Protein AF-A0AAD5JQ50-F1 (afdb_monomer_lite)

Secondary structure (DSSP, 8-state):
--EEEEEEE-SS---HHHHHHHHHHTT--GGGEEEEEEEETTEEEEEEEHHHHHHHHHHHHHTT---BSS--TT-TTT---TTTTTS-----

Radius of gyration: 15.24 Å; chains: 1; bounding box: 32×29×44 Å

Foldseek 3Di:
DDKDKWKFFAPDDDDPVVVCVVCVVLVHHVVQFPDWDDLAVRIIITIGDPVCPVVSVVSCVVVVTDTDPPDDSPDVVRVPDVVSVPDDDPDD

Structure (mmCIF, N/CA/C/O backbone):
data_AF-A0AAD5JQ50-F1
#
_entry.id   AF-A0AAD5JQ50-F1
#
loop_
_atom_site.group_PDB
_atom_site.id
_atom_site.type_symbol
_atom_site.label_atom_id
_atom_site.label_alt_id
_atom_site.label_comp_id
_atom_site.label_asym_id
_atom_site.label_entity_id
_atom_site.label_seq_id
_atom_site.pdbx_PDB_ins_code
_atom_site.Cartn_x
_atom_site.Cartn_y
_atom_site.Cartn_z
_atom_site.occupancy
_atom_site.B_iso_or_equiv
_atom_site.auth_seq_id
_atom_site.auth_comp_id
_atom_site.auth_asym_id
_atom_site.auth_atom_id
_atom_site.pdbx_PDB_model_num
ATOM 1 N N . GLN A 1 1 ? -17.369 -12.104 -2.018 1.00 63.44 1 GLN A N 1
ATOM 2 C CA . GLN A 1 1 ? -16.611 -10.906 -1.585 1.00 63.44 1 GLN A CA 1
ATOM 3 C C . GLN A 1 1 ? -15.607 -10.585 -2.680 1.00 63.44 1 GLN A C 1
ATOM 5 O O . GLN A 1 1 ? -14.955 -11.508 -3.146 1.00 63.44 1 GLN A O 1
ATOM 10 N N . ARG A 1 2 ? -15.557 -9.341 -3.172 1.00 82.31 2 ARG A N 1
ATOM 11 C CA . ARG A 1 2 ? -14.683 -8.952 -4.293 1.00 82.31 2 ARG A CA 1
ATOM 12 C C . ARG A 1 2 ? -13.461 -8.226 -3.733 1.00 82.31 2 ARG A C 1
ATOM 14 O O . ARG A 1 2 ? -13.616 -7.319 -2.909 1.00 82.31 2 ARG A O 1
ATOM 21 N N . PHE A 1 3 ? -12.276 -8.628 -4.167 1.00 85.56 3 PHE A N 1
ATOM 22 C CA . PHE A 1 3 ? -10.998 -8.032 -3.783 1.00 85.56 3 PHE A CA 1
ATOM 23 C C . PHE A 1 3 ? -10.367 -7.374 -5.000 1.00 85.56 3 PHE A C 1
ATOM 25 O O . PHE A 1 3 ? -10.641 -7.779 -6.130 1.00 85.56 3 PHE A O 1
ATOM 32 N N . GLN A 1 4 ? -9.557 -6.350 -4.773 1.00 86.50 4 GLN A N 1
ATOM 33 C CA . GLN A 1 4 ? -8.884 -5.642 -5.849 1.00 86.50 4 GLN A CA 1
ATOM 34 C C . GLN A 1 4 ? -7.518 -5.162 -5.376 1.00 86.50 4 GLN A C 1
ATOM 36 O O . GLN A 1 4 ? -7.325 -4.833 -4.200 1.00 86.50 4 GLN A O 1
ATOM 41 N N . TYR A 1 5 ? -6.575 -5.148 -6.308 1.00 86.88 5 TYR A N 1
ATOM 42 C CA . TYR A 1 5 ? -5.247 -4.615 -6.073 1.00 86.88 5 TYR A CA 1
ATOM 43 C C . TYR A 1 5 ? -5.255 -3.099 -6.237 1.00 86.88 5 TYR A C 1
ATOM 45 O O . TYR A 1 5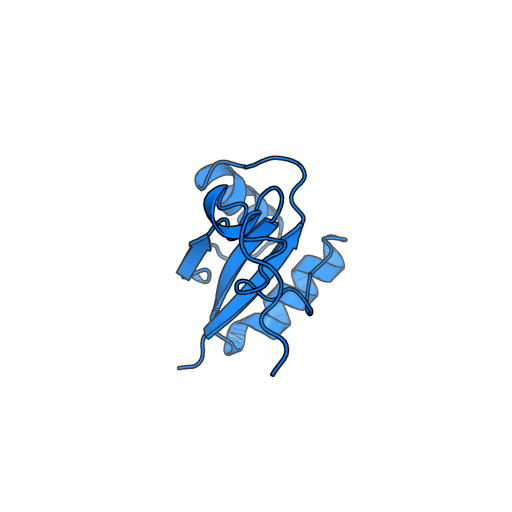 ? -5.785 -2.569 -7.210 1.00 86.88 5 TYR A O 1
ATOM 53 N N . VAL A 1 6 ? -4.644 -2.415 -5.277 1.00 87.12 6 VAL A N 1
ATOM 54 C CA . VAL A 1 6 ? -4.271 -1.008 -5.384 1.00 87.12 6 VAL A CA 1
ATOM 55 C C . VAL A 1 6 ? -2.771 -0.967 -5.609 1.00 87.12 6 VAL A C 1
ATOM 57 O O . VAL A 1 6 ? -2.000 -1.444 -4.773 1.00 87.12 6 VAL A O 1
ATOM 60 N N . LEU A 1 7 ? -2.370 -0.433 -6.756 1.00 87.88 7 LEU A N 1
ATOM 61 C CA . LEU A 1 7 ? -0.980 -0.399 -7.177 1.00 87.88 7 LEU A CA 1
ATOM 62 C C . LEU A 1 7 ? -0.410 0.988 -6.913 1.00 87.88 7 LEU A C 1
ATOM 64 O O . LEU A 1 7 ? -1.007 2.003 -7.266 1.00 87.88 7 LEU A O 1
ATOM 68 N N . ILE A 1 8 ? 0.735 1.027 -6.245 1.00 86.94 8 ILE A N 1
ATOM 69 C CA . ILE A 1 8 ? 1.384 2.255 -5.796 1.00 86.94 8 ILE A CA 1
ATOM 70 C C . ILE A 1 8 ? 2.834 2.216 -6.281 1.00 86.94 8 ILE A C 1
ATOM 72 O O . ILE A 1 8 ? 3.550 1.258 -5.967 1.00 86.94 8 ILE A O 1
ATOM 76 N N . PRO A 1 9 ? 3.316 3.232 -7.014 1.00 85.19 9 PRO A N 1
ATOM 77 C CA . PRO A 1 9 ? 4.721 3.306 -7.363 1.00 85.19 9 PRO A CA 1
ATOM 78 C C . PRO A 1 9 ? 5.534 3.596 -6.095 1.00 85.19 9 PRO A C 1
ATOM 80 O O . PRO A 1 9 ? 5.264 4.527 -5.338 1.00 85.19 9 PRO A O 1
ATOM 83 N N . CYS A 1 10 ? 6.550 2.781 -5.854 1.00 82.31 10 CYS A N 1
ATOM 84 C CA . CYS A 1 10 ? 7.443 2.863 -4.709 1.00 82.31 10 CYS A CA 1
ATOM 85 C C . CYS A 1 10 ? 8.881 2.963 -5.203 1.00 82.31 10 CYS A C 1
ATOM 87 O O . CYS A 1 10 ? 9.378 2.055 -5.854 1.00 82.31 10 CYS A O 1
ATOM 89 N N . ARG A 1 11 ? 9.592 4.040 -4.854 1.00 79.31 11 ARG A N 1
ATOM 90 C CA . ARG A 1 11 ? 10.994 4.230 -5.281 1.00 79.31 11 ARG A CA 1
ATOM 91 C C . ARG A 1 11 ? 11.939 3.145 -4.759 1.00 79.31 11 ARG A C 1
ATOM 93 O O . ARG A 1 11 ? 12.907 2.806 -5.428 1.00 79.31 11 ARG A O 1
ATOM 100 N N . LYS A 1 12 ? 11.665 2.622 -3.561 1.00 82.12 12 LYS A N 1
ATOM 101 C CA . LYS A 1 12 ? 12.425 1.544 -2.924 1.00 82.12 12 LYS A CA 1
ATOM 102 C C . LYS A 1 12 ? 11.482 0.458 -2.427 1.00 82.12 12 LYS A C 1
ATOM 104 O O . LYS A 1 12 ? 10.352 0.747 -2.028 1.00 82.12 12 LYS A O 1
ATOM 109 N N . ARG A 1 13 ? 11.956 -0.789 -2.434 1.00 82.81 13 ARG A N 1
ATOM 110 C CA . ARG A 1 13 ? 11.248 -1.899 -1.793 1.00 82.81 13 ARG A CA 1
ATOM 111 C C . ARG A 1 13 ? 11.330 -1.691 -0.283 1.00 82.81 13 ARG A C 1
ATOM 113 O O . ARG A 1 13 ? 12.422 -1.675 0.272 1.00 82.81 13 ARG A O 1
ATOM 120 N N . LEU A 1 14 ? 10.179 -1.480 0.337 1.00 84.69 14 LEU A N 1
ATOM 121 C CA . LEU A 1 14 ? 10.047 -1.347 1.783 1.00 84.69 14 LEU A CA 1
ATOM 122 C C . LEU A 1 14 ? 9.819 -2.728 2.403 1.00 84.69 14 LEU A C 1
ATOM 124 O O . LEU A 1 14 ? 9.338 -3.657 1.748 1.00 84.69 14 LEU A O 1
ATOM 128 N N . LEU A 1 15 ? 10.153 -2.878 3.678 1.00 86.69 15 LEU A N 1
ATOM 129 C CA . LEU A 1 15 ? 9.773 -4.070 4.425 1.00 86.69 15 LEU A CA 1
ATOM 130 C C . LEU A 1 15 ? 8.262 -4.068 4.676 1.00 86.69 15 LEU A C 1
ATOM 132 O O . LEU A 1 15 ? 7.615 -3.025 4.781 1.00 86.69 15 LEU A O 1
ATOM 136 N N . ARG A 1 16 ? 7.676 -5.260 4.832 1.00 86.75 16 ARG A N 1
ATOM 137 C CA . ARG A 1 16 ? 6.239 -5.396 5.132 1.00 86.75 16 ARG A CA 1
ATOM 138 C C . ARG A 1 16 ? 5.832 -4.649 6.406 1.00 86.75 16 ARG A C 1
ATOM 140 O O . ARG A 1 16 ? 4.729 -4.110 6.465 1.00 86.75 16 ARG A O 1
ATOM 147 N N . SER A 1 17 ? 6.716 -4.596 7.401 1.00 86.88 17 SER A N 1
ATOM 148 C CA . SER A 1 17 ? 6.538 -3.829 8.638 1.00 86.88 17 SER A CA 1
ATOM 149 C C . SER A 1 17 ? 6.462 -2.324 8.375 1.00 86.88 17 SER A C 1
ATOM 151 O O . SER A 1 17 ? 5.510 -1.684 8.816 1.00 86.88 17 SER A O 1
ATOM 153 N N . GLU A 1 18 ? 7.401 -1.780 7.601 1.00 88.25 18 GLU A N 1
ATOM 154 C CA . GLU A 1 18 ? 7.448 -0.360 7.231 1.00 88.25 18 GLU A CA 1
ATOM 155 C C . GLU A 1 18 ? 6.202 0.056 6.450 1.00 88.25 18 GLU A C 1
ATOM 157 O O . GLU A 1 18 ? 5.626 1.106 6.710 1.00 88.25 18 GLU A O 1
ATOM 162 N N . ILE A 1 19 ? 5.724 -0.793 5.538 1.00 88.00 19 ILE A N 1
ATOM 163 C CA . ILE A 1 19 ? 4.500 -0.533 4.769 1.00 88.00 19 ILE A CA 1
ATOM 164 C C . ILE A 1 19 ? 3.295 -0.506 5.701 1.00 88.00 19 ILE A C 1
ATOM 166 O O . ILE A 1 19 ? 2.481 0.408 5.627 1.00 88.00 19 ILE A O 1
ATOM 170 N N . ARG A 1 20 ? 3.182 -1.471 6.623 1.00 88.12 20 ARG A N 1
ATOM 171 C CA . ARG A 1 20 ? 2.104 -1.479 7.623 1.00 88.12 20 ARG A CA 1
ATOM 172 C C . ARG A 1 20 ? 2.168 -0.254 8.538 1.00 88.12 20 ARG A C 1
ATOM 174 O O . ARG A 1 20 ? 1.117 0.270 8.898 1.00 88.12 20 ARG A O 1
ATOM 181 N N . GLN A 1 21 ? 3.361 0.220 8.890 1.00 88.00 21 GLN A N 1
ATOM 182 C CA . GLN A 1 21 ? 3.547 1.447 9.666 1.00 88.00 21 GLN A CA 1
ATOM 183 C C . GLN A 1 21 ? 3.161 2.694 8.861 1.00 88.00 21 GLN A C 1
ATOM 185 O O . GLN A 1 21 ? 2.427 3.542 9.365 1.00 88.00 21 GLN A O 1
ATOM 190 N N . TYR A 1 22 ? 3.571 2.770 7.596 1.00 86.00 22 TYR A N 1
ATOM 191 C CA . TYR A 1 22 ? 3.177 3.828 6.672 1.00 86.00 22 TYR A CA 1
ATOM 192 C C . TYR A 1 22 ? 1.653 3.877 6.507 1.00 86.00 22 TYR A C 1
ATOM 194 O O . TYR A 1 22 ? 1.035 4.919 6.690 1.00 86.00 22 TYR A O 1
ATOM 202 N N . LEU A 1 23 ? 1.006 2.734 6.296 1.00 85.19 23 LEU A N 1
ATOM 203 C CA . LEU A 1 23 ? -0.453 2.647 6.208 1.00 85.19 23 LEU A CA 1
ATOM 204 C C . LEU A 1 23 ? -1.144 3.091 7.501 1.00 85.19 23 LEU A C 1
ATOM 206 O O . LEU A 1 23 ? -2.128 3.827 7.435 1.00 85.19 23 LEU A O 1
ATOM 210 N N . ARG A 1 24 ? -0.599 2.726 8.670 1.00 87.56 24 ARG A N 1
ATOM 211 C CA . ARG A 1 24 ? -1.084 3.230 9.965 1.00 87.56 24 ARG A CA 1
ATOM 212 C C . ARG A 1 24 ? -0.970 4.751 10.062 1.00 87.56 24 ARG A C 1
ATOM 214 O O . ARG A 1 24 ? -1.927 5.375 10.506 1.00 87.56 24 ARG A O 1
ATOM 221 N N . SER A 1 25 ? 0.138 5.350 9.610 1.00 85.94 25 SER A N 1
ATOM 222 C CA . SER A 1 25 ? 0.274 6.819 9.574 1.00 85.94 25 SER A CA 1
ATOM 223 C C . SER A 1 25 ? -0.736 7.489 8.638 1.00 85.94 25 SER A C 1
ATOM 225 O O . SER A 1 25 ? -1.197 8.589 8.917 1.00 85.94 25 SER A O 1
ATOM 227 N N . LEU A 1 26 ? -1.176 6.790 7.588 1.00 82.31 26 LEU A N 1
ATOM 228 C CA . LEU A 1 26 ? -2.250 7.236 6.698 1.00 82.31 26 LEU A CA 1
ATOM 229 C C . LEU A 1 26 ? -3.657 6.975 7.257 1.00 82.31 26 LEU A C 1
ATOM 231 O O . LEU A 1 26 ? -4.646 7.134 6.543 1.00 82.31 26 LEU A O 1
ATOM 235 N N . THR A 1 27 ? -3.772 6.565 8.525 1.00 83.00 27 THR A N 1
ATOM 236 C CA . THR A 1 27 ? -5.040 6.183 9.177 1.00 83.00 27 THR A CA 1
ATOM 237 C C . THR A 1 27 ? -5.720 4.974 8.505 1.00 83.00 27 THR A C 1
ATOM 239 O O . THR A 1 27 ? -6.892 4.673 8.735 1.00 83.00 27 THR A O 1
ATOM 242 N N . ILE A 1 28 ? -4.987 4.224 7.675 1.00 83.75 28 ILE A N 1
A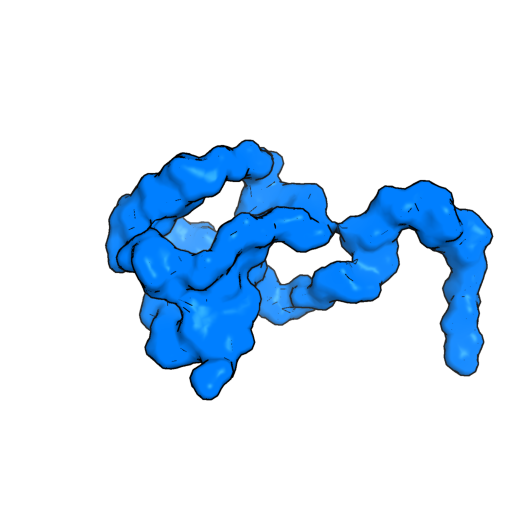TOM 243 C CA . ILE A 1 28 ? -5.470 2.988 7.064 1.00 83.75 28 ILE A CA 1
ATOM 244 C C . ILE A 1 28 ? -5.182 1.846 8.032 1.00 83.75 28 ILE A C 1
ATOM 246 O O . ILE A 1 28 ? -4.034 1.533 8.349 1.00 83.75 28 ILE A O 1
ATOM 250 N N . ASN A 1 29 ? -6.241 1.174 8.477 1.00 81.38 29 ASN A N 1
ATOM 251 C CA . ASN A 1 29 ? -6.101 -0.007 9.318 1.00 81.38 29 ASN A CA 1
ATOM 252 C C . ASN A 1 29 ? -5.373 -1.124 8.547 1.00 81.38 29 ASN A C 1
ATOM 254 O O . ASN A 1 29 ? -5.934 -1.646 7.580 1.00 81.38 29 ASN A O 1
ATOM 258 N N . PRO A 1 30 ? -4.177 -1.564 8.980 1.00 79.00 30 PRO A N 1
ATOM 259 C CA . PRO A 1 30 ? -3.398 -2.568 8.255 1.00 79.00 30 PRO A CA 1
ATOM 260 C C . PRO A 1 30 ? -4.060 -3.951 8.271 1.00 79.00 30 PRO A C 1
ATOM 262 O O . PRO A 1 30 ? -3.739 -4.787 7.434 1.00 79.00 30 PRO A O 1
ATOM 265 N N . ASN A 1 31 ? -5.004 -4.188 9.188 1.00 81.12 31 ASN A N 1
ATOM 266 C CA . ASN A 1 31 ? -5.816 -5.407 9.231 1.00 81.12 31 ASN A CA 1
ATOM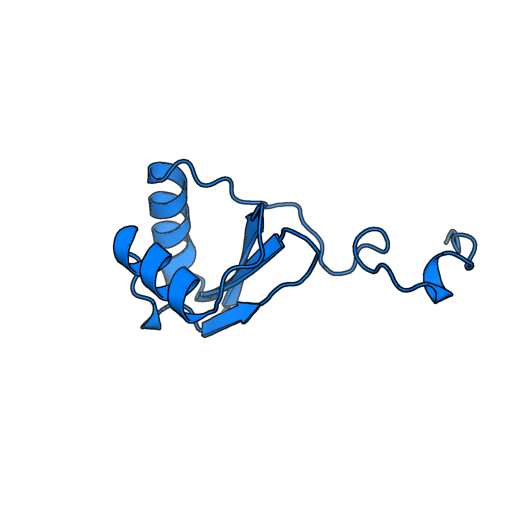 267 C C . ASN A 1 31 ? -6.837 -5.470 8.081 1.00 81.12 31 ASN A C 1
ATOM 269 O O . ASN A 1 31 ? -7.358 -6.537 7.788 1.00 81.12 31 ASN A O 1
ATOM 273 N N . ARG A 1 32 ? -7.137 -4.336 7.427 1.00 82.00 32 ARG A N 1
ATOM 274 C CA . ARG A 1 32 ? -8.023 -4.285 6.248 1.00 82.00 32 ARG A CA 1
ATOM 275 C C . ARG A 1 32 ? -7.296 -4.625 4.947 1.00 82.00 32 ARG A C 1
ATOM 277 O O . ARG A 1 32 ? -7.943 -4.762 3.910 1.00 82.00 32 ARG A O 1
ATOM 284 N N . ILE A 1 33 ? -5.970 -4.722 4.998 1.00 85.88 33 ILE A N 1
ATOM 285 C CA . ILE A 1 33 ? -5.127 -5.093 3.868 1.00 85.88 33 ILE A CA 1
ATOM 286 C C . ILE A 1 33 ? -4.804 -6.566 4.015 1.00 85.88 33 ILE A C 1
ATOM 288 O O . ILE A 1 33 ? -4.230 -6.995 5.017 1.00 85.88 33 ILE A O 1
ATOM 292 N N . ILE A 1 34 ? -5.220 -7.320 3.008 1.00 88.12 34 ILE A N 1
ATOM 293 C CA . ILE A 1 34 ? -5.160 -8.777 3.003 1.00 88.12 34 ILE A CA 1
ATOM 294 C C . ILE A 1 34 ? -3.736 -9.214 2.711 1.00 88.12 34 ILE A C 1
ATOM 296 O O . ILE A 1 34 ? -3.185 -10.045 3.424 1.00 88.12 34 ILE A O 1
ATOM 300 N N . ASP A 1 35 ? -3.127 -8.602 1.699 1.00 88.00 35 ASP A N 1
ATOM 301 C CA . ASP A 1 35 ? -1.775 -8.932 1.288 1.00 88.00 35 ASP A CA 1
ATOM 302 C C . ASP A 1 35 ? -1.007 -7.708 0.786 1.00 88.00 35 ASP A C 1
ATOM 304 O O . ASP A 1 35 ? -1.580 -6.716 0.322 1.00 88.00 35 ASP A O 1
ATOM 308 N N . ILE A 1 36 ? 0.314 -7.807 0.913 1.00 89.50 36 ILE A N 1
ATOM 309 C CA . ILE A 1 36 ? 1.290 -6.856 0.410 1.00 89.50 36 ILE A CA 1
ATOM 310 C C . ILE A 1 36 ? 2.229 -7.609 -0.534 1.00 89.50 36 ILE A C 1
ATOM 312 O O . ILE A 1 36 ? 3.067 -8.415 -0.106 1.00 89.50 36 ILE A O 1
ATOM 316 N N . SER A 1 37 ? 2.107 -7.281 -1.814 1.00 87.62 37 SER A N 1
ATOM 317 C CA . SER A 1 37 ? 2.805 -7.908 -2.931 1.00 87.62 37 SER A CA 1
ATOM 318 C C . SER A 1 37 ? 3.676 -6.894 -3.677 1.00 87.62 37 SER A C 1
ATOM 320 O O . SER A 1 37 ? 3.465 -5.684 -3.599 1.00 87.62 37 SER A O 1
ATOM 322 N N . TYR A 1 38 ? 4.678 -7.393 -4.396 1.00 86.00 38 TYR A N 1
ATOM 323 C CA . TYR A 1 38 ? 5.564 -6.593 -5.242 1.00 86.00 38 TYR A CA 1
ATOM 324 C C . TYR A 1 38 ? 5.509 -7.149 -6.662 1.00 86.00 38 TYR A C 1
ATOM 326 O O . TYR A 1 38 ? 6.366 -7.960 -7.010 1.00 86.00 38 TYR A O 1
ATOM 334 N N . PRO A 1 39 ? 4.486 -6.782 -7.454 1.00 79.31 39 PRO A N 1
ATOM 335 C CA . PRO A 1 39 ? 4.294 -7.361 -8.782 1.00 79.31 39 PRO A CA 1
ATOM 336 C C . PRO A 1 39 ? 5.420 -6.988 -9.753 1.00 79.31 39 PRO A C 1
ATOM 338 O O . PRO A 1 39 ? 5.721 -7.754 -10.657 1.00 79.31 39 PRO A O 1
ATOM 341 N N . ALA A 1 40 ? 6.070 -5.837 -9.560 1.00 80.00 40 ALA A N 1
ATOM 342 C CA . ALA A 1 40 ? 7.186 -5.407 -10.391 1.00 80.00 40 ALA A CA 1
ATOM 343 C C . ALA A 1 40 ? 8.194 -4.566 -9.602 1.00 80.00 40 ALA A C 1
ATOM 345 O O . ALA A 1 40 ? 7.956 -4.142 -8.463 1.00 80.00 40 ALA A O 1
ATOM 346 N N . ARG A 1 41 ? 9.344 -4.293 -10.232 1.00 76.62 41 ARG A N 1
ATOM 347 C CA . ARG A 1 41 ? 10.343 -3.377 -9.679 1.00 76.62 41 ARG A CA 1
ATOM 348 C C . ARG A 1 41 ? 9.699 -2.005 -9.497 1.00 76.62 41 ARG A C 1
ATOM 350 O O . ARG A 1 41 ? 9.144 -1.447 -10.435 1.00 76.62 41 ARG A O 1
ATOM 357 N N . ASN A 1 42 ? 9.816 -1.470 -8.288 1.00 83.38 42 ASN A N 1
ATOM 358 C CA . ASN A 1 42 ? 9.273 -0.173 -7.891 1.00 83.38 42 ASN A CA 1
ATOM 359 C C . ASN A 1 42 ? 7.738 -0.091 -7.857 1.00 83.38 42 ASN A C 1
ATOM 361 O O . ASN A 1 42 ? 7.193 1.009 -7.884 1.00 83.38 42 ASN A O 1
ATOM 3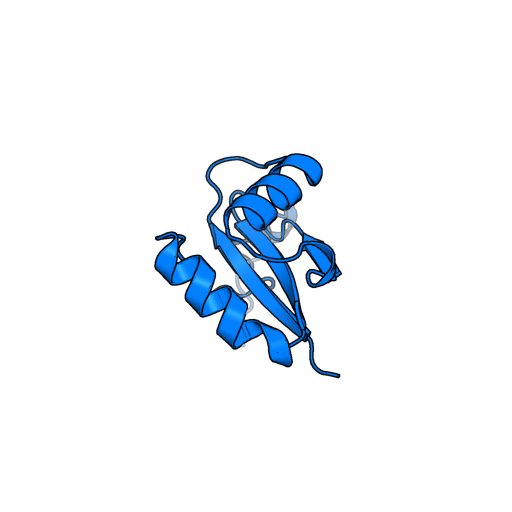65 N N . ILE A 1 43 ? 7.030 -1.221 -7.780 1.00 84.94 43 ILE A N 1
ATOM 366 C CA . ILE A 1 43 ? 5.567 -1.235 -7.684 1.00 84.94 43 ILE A CA 1
ATOM 367 C C . ILE A 1 43 ? 5.149 -2.060 -6.478 1.00 84.94 43 ILE A C 1
ATOM 369 O O . ILE A 1 43 ? 5.553 -3.208 -6.310 1.00 84.94 43 ILE A O 1
ATOM 373 N N . LEU A 1 44 ? 4.341 -1.440 -5.629 1.00 88.00 44 LEU A N 1
ATOM 374 C CA . LEU A 1 44 ? 3.729 -2.031 -4.454 1.00 88.00 44 LEU A CA 1
ATOM 375 C C . LEU A 1 44 ? 2.269 -2.353 -4.772 1.00 88.00 44 LEU A C 1
ATOM 377 O O . LEU A 1 44 ? 1.504 -1.457 -5.114 1.00 88.00 44 LEU A O 1
ATOM 381 N N . GLY A 1 45 ? 1.883 -3.617 -4.632 1.00 89.19 45 GLY A N 1
ATOM 382 C CA . GLY A 1 45 ? 0.503 -4.069 -4.758 1.00 89.19 45 GLY A CA 1
ATOM 383 C C . GLY A 1 45 ? -0.113 -4.350 -3.397 1.00 89.19 45 GLY A C 1
ATOM 384 O O . GLY A 1 45 ? 0.317 -5.260 -2.689 1.00 89.19 45 GLY A O 1
ATOM 385 N N . LEU A 1 46 ? -1.144 -3.590 -3.043 1.00 89.12 46 LEU A N 1
ATOM 386 C CA . LEU A 1 46 ? -1.936 -3.805 -1.836 1.00 89.12 46 LEU A CA 1
ATOM 387 C C . LEU A 1 46 ? -3.243 -4.499 -2.202 1.00 89.12 46 LEU A C 1
ATOM 389 O O . LEU A 1 46 ? -4.038 -3.951 -2.964 1.00 89.12 46 LEU A O 1
ATOM 393 N N . LEU A 1 47 ? -3.486 -5.682 -1.641 1.00 89.62 47 LEU A N 1
ATOM 394 C CA . LEU A 1 47 ? -4.753 -6.382 -1.823 1.00 89.62 47 LEU A CA 1
ATOM 395 C C . LEU A 1 47 ? -5.771 -5.883 -0.795 1.00 89.62 47 LEU A C 1
ATOM 397 O O . LEU A 1 47 ? -5.601 -6.075 0.414 1.00 89.62 47 LEU A O 1
ATOM 401 N N . VAL A 1 48 ? -6.838 -5.247 -1.278 1.00 89.00 48 VAL A N 1
ATOM 402 C CA . VAL A 1 48 ? -7.865 -4.618 -0.440 1.00 89.00 48 VAL A CA 1
ATOM 403 C C . VAL A 1 48 ? -9.247 -5.141 -0.822 1.00 89.00 48 VAL A C 1
ATOM 405 O O . VAL A 1 48 ? -9.552 -5.399 -1.988 1.00 89.00 48 VAL A O 1
ATOM 408 N N . HIS A 1 49 ? -10.122 -5.297 0.170 1.00 86.94 49 HIS A N 1
ATOM 409 C CA . HIS A 1 49 ? -11.526 -5.603 -0.088 1.00 86.94 49 HIS A CA 1
ATOM 410 C C . HIS A 1 49 ? -12.234 -4.396 -0.727 1.00 86.94 49 HIS A C 1
ATOM 412 O O . HIS A 1 49 ? -12.128 -3.274 -0.234 1.00 86.94 49 HIS A O 1
ATOM 418 N N . THR A 1 50 ? -13.024 -4.628 -1.778 1.00 85.44 50 THR A N 1
ATOM 419 C CA . THR A 1 50 ? -13.718 -3.582 -2.567 1.00 85.44 50 THR A CA 1
ATOM 420 C C . THR A 1 50 ? -14.511 -2.574 -1.730 1.00 85.44 50 THR A C 1
ATOM 422 O O . THR A 1 50 ? -14.437 -1.378 -1.987 1.00 85.44 50 THR A O 1
ATOM 425 N N . LYS A 1 51 ? -15.195 -3.019 -0.665 1.00 86.19 51 LYS A N 1
ATOM 426 C CA . LYS A 1 51 ? -15.896 -2.128 0.294 1.00 86.19 51 LYS A CA 1
ATOM 427 C C . LYS A 1 51 ? -15.009 -1.035 0.913 1.00 86.19 51 LYS A C 1
ATOM 429 O O . LYS A 1 51 ? -15.525 0.004 1.300 1.00 86.19 51 LYS A O 1
ATOM 434 N N . TYR A 1 52 ? -13.704 -1.268 1.038 1.00 85.25 52 TYR A N 1
ATOM 435 C CA . TYR A 1 52 ? -12.758 -0.307 1.617 1.00 85.25 52 TYR A CA 1
ATOM 436 C C . TYR A 1 52 ? -11.952 0.452 0.569 1.00 85.25 52 TYR A C 1
ATOM 438 O O . TYR A 1 52 ? -11.210 1.364 0.922 1.00 85.25 52 TYR A O 1
ATOM 446 N N . LEU A 1 53 ? -12.102 0.101 -0.704 1.00 84.62 53 LEU A N 1
ATOM 447 C CA . LEU A 1 53 ? -11.310 0.656 -1.792 1.00 84.62 53 LEU A CA 1
ATOM 448 C C . LEU A 1 53 ? -11.551 2.160 -1.929 1.00 84.62 53 LEU A C 1
ATOM 450 O O . LEU A 1 53 ? -10.596 2.922 -1.967 1.00 84.62 53 LEU A O 1
ATOM 454 N N . THR A 1 54 ? -12.807 2.607 -1.852 1.00 85.81 54 THR A N 1
ATOM 455 C CA . THR A 1 54 ? -13.160 4.036 -1.879 1.00 85.81 54 THR A CA 1
ATOM 456 C C . THR A 1 54 ? -12.489 4.816 -0.747 1.00 85.81 54 THR A C 1
ATOM 458 O O . THR A 1 54 ? -11.917 5.880 -0.978 1.00 85.81 54 THR A O 1
ATOM 461 N N . SER A 1 55 ? -12.505 4.277 0.477 1.00 86.62 55 SER A N 1
ATOM 462 C CA . SER A 1 55 ? -11.874 4.919 1.635 1.00 86.62 55 SER A CA 1
ATOM 463 C C . SER A 1 55 ? -10.352 4.957 1.507 1.00 86.62 55 SER A C 1
ATOM 465 O O . SER A 1 55 ? -9.738 5.981 1.790 1.00 86.62 55 SER A O 1
ATOM 467 N N . VAL A 1 56 ? -9.742 3.856 1.061 1.00 84.62 56 VAL A N 1
ATOM 468 C CA . VAL A 1 56 ? -8.290 3.752 0.870 1.00 84.62 56 VAL A CA 1
ATOM 469 C C . VAL A 1 56 ? -7.828 4.685 -0.244 1.00 84.62 56 VAL A C 1
ATOM 471 O O . VAL A 1 56 ? -6.887 5.442 -0.031 1.00 84.62 56 VAL A O 1
ATOM 474 N N . SER A 1 57 ? -8.519 4.721 -1.383 1.00 83.69 57 SER A N 1
ATOM 475 C CA . SER A 1 57 ? -8.204 5.635 -2.484 1.00 83.69 57 SER A CA 1
ATOM 476 C C . SER A 1 57 ? -8.326 7.100 -2.073 1.00 83.69 57 SER A C 1
ATOM 478 O O . SER A 1 57 ? -7.491 7.912 -2.461 1.00 83.69 57 SER A O 1
ATOM 480 N N . LEU A 1 58 ? -9.324 7.451 -1.256 1.00 86.25 58 LEU A N 1
ATOM 481 C CA . LEU A 1 58 ? -9.475 8.810 -0.735 1.00 86.25 58 LEU A CA 1
ATOM 482 C C . LEU A 1 58 ? -8.336 9.187 0.225 1.00 86.25 58 LEU A C 1
ATOM 484 O O . LEU A 1 58 ? -7.803 10.289 0.130 1.00 86.25 58 LEU A O 1
ATOM 488 N N . LEU A 1 59 ? -7.931 8.279 1.119 1.00 85.81 59 LEU A N 1
ATOM 489 C CA . LEU A 1 59 ? -6.810 8.504 2.039 1.00 85.81 59 LEU A CA 1
ATOM 490 C C . LEU A 1 59 ? -5.469 8.595 1.302 1.00 85.81 59 LEU A C 1
ATOM 492 O O . LEU A 1 59 ? -4.674 9.482 1.591 1.00 85.81 59 LEU A O 1
ATOM 496 N N . LEU A 1 60 ? -5.245 7.738 0.306 1.00 83.62 60 LEU A N 1
ATOM 497 C CA . LEU A 1 60 ? -4.055 7.784 -0.544 1.00 83.62 60 LEU A CA 1
ATOM 498 C C . LEU A 1 60 ? -3.994 9.077 -1.369 1.00 83.62 60 LEU A C 1
ATOM 500 O O . LEU A 1 60 ? -2.936 9.695 -1.445 1.00 83.62 60 LEU A O 1
ATOM 504 N N . ARG A 1 61 ? -5.128 9.546 -1.913 1.00 84.06 61 ARG A N 1
ATOM 505 C CA . ARG A 1 61 ? -5.212 10.859 -2.577 1.00 84.06 61 ARG A CA 1
ATOM 506 C C . ARG A 1 61 ? -4.903 12.005 -1.615 1.00 84.06 61 ARG A C 1
ATOM 508 O O . ARG A 1 61 ? -4.139 12.890 -1.975 1.00 84.06 61 ARG A O 1
ATOM 515 N N . LYS A 1 62 ? -5.437 11.971 -0.388 1.00 85.19 62 LYS A N 1
ATOM 516 C CA . LYS A 1 62 ? -5.105 12.956 0.661 1.00 85.19 62 LYS A CA 1
ATOM 517 C C . LYS A 1 62 ? -3.619 12.952 1.022 1.00 85.19 62 LYS A C 1
ATOM 519 O O . LYS A 1 62 ? -3.078 13.993 1.370 1.00 85.19 62 LYS A O 1
ATOM 524 N N . ALA A 1 63 ? -2.968 11.798 0.927 1.00 80.12 63 ALA A N 1
ATOM 525 C CA . ALA A 1 63 ? -1.545 11.629 1.193 1.00 80.12 63 ALA A CA 1
ATOM 526 C C . ALA A 1 63 ? -0.631 12.047 0.026 1.00 80.12 63 ALA A C 1
ATOM 528 O O . ALA A 1 63 ? 0.583 11.889 0.134 1.00 80.12 63 ALA A O 1
ATOM 529 N N . ASN A 1 64 ? -1.191 12.536 -1.091 1.00 80.94 64 ASN A N 1
ATOM 530 C CA . ASN A 1 64 ? -0.478 12.752 -2.356 1.00 80.94 64 ASN A CA 1
ATOM 531 C C . ASN A 1 64 ? 0.256 11.499 -2.863 1.00 80.94 64 ASN A C 1
ATOM 533 O O . ASN A 1 64 ? 1.249 11.592 -3.587 1.00 80.94 64 ASN A O 1
ATOM 537 N N . THR A 1 65 ? -0.237 10.313 -2.503 1.00 78.06 65 THR A N 1
ATOM 538 C CA . THR A 1 65 ? 0.327 9.053 -2.972 1.00 78.06 65 THR A CA 1
ATOM 539 C C . THR A 1 65 ? -0.295 8.716 -4.325 1.00 78.06 65 THR A C 1
ATOM 541 O O . THR A 1 65 ? -1.507 8.482 -4.391 1.00 78.06 65 THR A O 1
ATOM 544 N N . PRO A 1 66 ? 0.491 8.683 -5.415 1.00 78.56 66 PRO A N 1
ATOM 545 C CA . PRO A 1 66 ? -0.025 8.311 -6.725 1.00 78.56 66 PRO A CA 1
ATOM 546 C C . PRO A 1 66 ? -0.543 6.868 -6.702 1.00 78.56 66 PRO A C 1
ATOM 548 O O . PRO A 1 66 ? 0.095 5.971 -6.151 1.00 78.56 66 PRO A O 1
ATOM 551 N N . ILE A 1 67 ? -1.706 6.652 -7.311 1.00 82.06 67 ILE A N 1
ATOM 552 C CA . ILE A 1 67 ? -2.308 5.329 -7.495 1.00 82.06 67 ILE A CA 1
ATOM 553 C C . ILE A 1 67 ? -2.227 5.002 -8.983 1.00 82.06 67 ILE A C 1
ATOM 555 O O . ILE A 1 67 ? -2.653 5.803 -9.814 1.00 82.06 67 ILE A O 1
ATOM 559 N N . LEU A 1 68 ? -1.682 3.835 -9.307 1.00 80.19 68 LEU A N 1
ATOM 560 C CA . LEU A 1 68 ? -1.650 3.281 -10.655 1.00 80.19 68 LEU A CA 1
ATOM 561 C C . LEU A 1 68 ? -2.953 2.512 -10.888 1.00 80.19 68 LEU A C 1
ATOM 563 O O . LEU A 1 68 ? -3.189 1.488 -10.246 1.00 80.19 68 LEU A O 1
ATOM 567 N N . TYR A 1 69 ? -3.800 3.020 -11.783 1.00 71.00 69 TYR A N 1
ATOM 568 C CA . TYR A 1 69 ? -5.047 2.354 -12.176 1.00 71.00 69 TYR A CA 1
ATOM 569 C C . TYR A 1 69 ? -4.862 1.446 -13.399 1.00 71.00 69 TYR A C 1
ATOM 571 O O . TYR A 1 69 ? -5.509 0.407 -13.473 1.00 71.00 69 TYR A O 1
ATOM 579 N N . ASP A 1 70 ? -3.925 1.785 -14.289 1.00 67.50 70 ASP A N 1
ATOM 580 C CA . ASP A 1 70 ? -3.767 1.141 -15.603 1.00 67.50 70 ASP A CA 1
ATOM 581 C C . ASP A 1 70 ? -2.626 0.117 -15.659 1.00 67.50 70 ASP A C 1
ATOM 583 O O . ASP A 1 70 ? -2.156 -0.249 -16.732 1.00 67.50 70 ASP A O 1
ATOM 587 N N . PHE A 1 71 ? -2.126 -0.336 -14.509 1.00 65.69 71 PHE A N 1
ATOM 588 C CA . PHE A 1 71 ? -1.035 -1.306 -14.495 1.00 65.69 71 PHE A CA 1
ATOM 589 C C . PHE A 1 71 ? -1.573 -2.727 -14.638 1.00 65.69 71 PHE A C 1
ATOM 591 O O . PHE A 1 71 ? -2.336 -3.206 -13.793 1.00 65.69 71 PHE A O 1
ATOM 598 N N . ASN A 1 72 ? -1.112 -3.414 -15.680 1.00 66.88 72 ASN A N 1
ATOM 599 C CA . ASN A 1 72 ? -1.455 -4.796 -15.942 1.00 66.88 72 ASN A CA 1
ATOM 600 C C . ASN A 1 72 ? -0.283 -5.716 -15.533 1.00 66.88 72 ASN A C 1
ATOM 602 O O . ASN A 1 72 ? 0.798 -5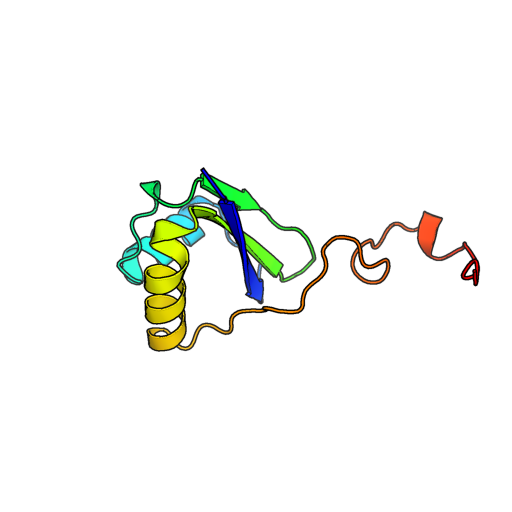.661 -16.121 1.00 66.88 72 ASN A O 1
ATOM 606 N N . PRO A 1 73 ? -0.453 -6.575 -14.509 1.00 62.47 73 PRO A N 1
ATOM 607 C CA . PRO A 1 73 ? 0.628 -7.416 -13.990 1.00 62.47 73 PRO A CA 1
ATOM 608 C C . PRO A 1 73 ? 1.107 -8.484 -14.981 1.00 62.47 73 PRO A C 1
ATOM 610 O O . PRO A 1 73 ? 2.175 -9.053 -14.782 1.00 62.47 73 PRO A O 1
ATOM 613 N N . THR A 1 74 ? 0.328 -8.759 -16.026 1.00 63.34 74 THR A N 1
ATOM 614 C CA . THR A 1 74 ? 0.673 -9.699 -17.100 1.00 63.34 74 THR A CA 1
ATOM 615 C C . THR A 1 74 ? 1.384 -9.048 -18.284 1.00 63.34 74 THR A C 1
ATOM 617 O O . THR A 1 74 ? 1.636 -9.735 -19.271 1.00 63.34 74 THR A O 1
ATOM 620 N N . ASP A 1 75 ? 1.713 -7.753 -18.227 1.00 63.88 75 ASP A N 1
ATOM 621 C CA . ASP A 1 75 ? 2.437 -7.132 -19.333 1.00 63.88 75 ASP A CA 1
ATOM 622 C C . ASP A 1 75 ? 3.880 -7.668 -19.414 1.00 63.88 75 ASP A C 1
ATOM 624 O O . ASP A 1 75 ? 4.614 -7.654 -18.414 1.00 63.88 75 ASP A O 1
ATOM 628 N N . PRO A 1 76 ? 4.341 -8.075 -20.612 1.00 59.16 76 PRO A N 1
ATOM 629 C CA . PRO A 1 76 ? 5.675 -8.644 -20.815 1.00 59.16 76 PRO A CA 1
ATOM 630 C C . PRO A 1 76 ? 6.806 -7.648 -20.509 1.00 59.16 76 PRO A C 1
ATOM 632 O O . PRO A 1 76 ? 7.936 -8.045 -20.251 1.00 59.16 76 PRO A O 1
ATOM 635 N N . ILE A 1 77 ? 6.508 -6.345 -20.457 1.00 59.91 77 ILE A N 1
ATOM 636 C CA . ILE A 1 77 ? 7.451 -5.287 -20.054 1.00 59.91 77 ILE A CA 1
ATOM 637 C C . ILE A 1 77 ? 7.809 -5.391 -18.559 1.00 59.91 77 ILE A C 1
ATOM 639 O O . ILE A 1 77 ? 8.909 -5.015 -18.138 1.00 59.91 77 ILE A O 1
ATOM 643 N N . HIS A 1 78 ? 6.885 -5.895 -17.739 1.00 57.22 78 HIS A N 1
ATOM 644 C CA . HIS A 1 78 ? 7.069 -6.062 -16.297 1.00 57.22 78 HIS A CA 1
ATOM 645 C C . HIS A 1 78 ? 7.612 -7.446 -15.939 1.00 57.22 78 HIS A C 1
ATOM 647 O O . HIS A 1 78 ? 8.347 -7.578 -14.954 1.00 57.22 78 HIS A O 1
ATOM 653 N N . LEU A 1 79 ? 7.332 -8.442 -16.782 1.00 61.44 79 LEU A N 1
ATOM 654 C CA . LEU A 1 79 ? 7.910 -9.775 -16.720 1.00 61.44 79 LEU A CA 1
ATOM 655 C C . LEU A 1 79 ? 9.321 -9.747 -17.332 1.00 61.44 79 LEU A C 1
ATOM 657 O O . LEU A 1 79 ? 9.546 -10.134 -18.471 1.00 61.44 79 LEU A O 1
ATOM 661 N N . ARG A 1 80 ? 10.300 -9.241 -16.571 1.00 56.56 80 ARG A N 1
ATOM 662 C CA . ARG A 1 80 ? 11.735 -9.275 -16.929 1.00 56.56 80 ARG A CA 1
ATOM 663 C C . ARG A 1 80 ? 12.313 -10.699 -16.864 1.00 56.56 80 ARG A C 1
ATOM 665 O O . ARG A 1 80 ? 13.371 -10.912 -16.274 1.00 56.56 80 ARG A O 1
ATOM 672 N N . ASP A 1 81 ? 11.628 -11.666 -17.458 1.00 59.03 81 ASP A N 1
ATOM 673 C CA . ASP A 1 81 ? 12.188 -12.987 -17.683 1.00 59.03 81 ASP A CA 1
ATOM 674 C C . ASP A 1 81 ? 13.196 -12.893 -18.837 1.00 59.03 81 ASP A C 1
ATOM 676 O O . ASP A 1 81 ? 12.832 -12.484 -19.944 1.00 59.03 81 ASP A O 1
ATOM 680 N N . PRO A 1 82 ? 14.475 -13.251 -18.626 1.00 58.81 82 PRO A N 1
ATOM 681 C CA . PRO A 1 82 ? 15.487 -13.195 -19.681 1.00 58.81 82 PRO A CA 1
ATOM 682 C C . PRO A 1 82 ? 15.154 -14.112 -20.870 1.00 58.81 82 PRO A C 1
ATOM 684 O O . PRO A 1 82 ? 15.608 -13.860 -21.980 1.00 58.81 82 PRO A O 1
ATOM 687 N N . THR A 1 83 ? 14.312 -15.126 -20.662 1.00 59.00 83 THR A N 1
ATOM 688 C CA . THR A 1 83 ? 13.753 -16.014 -21.693 1.00 59.00 83 THR A CA 1
ATOM 689 C C . THR A 1 83 ? 12.634 -15.378 -22.527 1.00 59.00 83 THR A C 1
ATOM 691 O O . THR A 1 83 ? 12.371 -15.847 -23.631 1.00 59.00 83 THR A O 1
ATOM 694 N N . TYR A 1 84 ? 11.995 -14.304 -22.048 1.00 54.53 84 TYR A N 1
ATOM 695 C CA . TYR A 1 84 ? 10.963 -13.559 -22.787 1.00 54.53 84 TYR A CA 1
ATOM 696 C C . TYR A 1 84 ? 11.548 -12.486 -23.714 1.00 54.53 84 TYR A C 1
ATOM 698 O O . TYR A 1 84 ? 10.912 -12.106 -24.691 1.00 54.53 84 TYR A O 1
ATOM 706 N N . ILE A 1 85 ? 12.778 -12.032 -23.452 1.00 54.16 85 ILE A N 1
ATOM 707 C CA . ILE A 1 85 ? 13.494 -11.054 -24.291 1.00 54.16 85 ILE A CA 1
ATOM 708 C C . ILE A 1 85 ? 13.825 -11.644 -25.675 1.00 54.16 85 ILE A C 1
ATOM 710 O O . ILE A 1 85 ? 13.926 -10.912 -26.656 1.00 54.16 85 ILE A O 1
ATOM 714 N N . SER A 1 86 ? 13.973 -12.969 -25.769 1.00 54.41 86 SER A N 1
ATOM 715 C CA . SER A 1 86 ? 14.335 -13.683 -27.000 1.00 54.41 86 SER A CA 1
ATOM 716 C C . SER A 1 86 ? 13.152 -14.168 -27.843 1.00 54.41 86 SER A C 1
ATOM 718 O O . SER A 1 86 ? 13.379 -14.796 -28.875 1.00 54.41 86 SER A O 1
ATOM 720 N N . LEU A 1 87 ? 11.905 -13.933 -27.428 1.00 56.28 87 LEU A N 1
ATOM 721 C CA . LEU A 1 87 ? 10.733 -14.362 -28.192 1.00 56.28 87 LEU A CA 1
ATOM 722 C C . LEU A 1 87 ? 10.228 -13.188 -29.048 1.00 56.28 87 LEU A C 1
ATOM 724 O O . LEU A 1 87 ? 9.792 -12.183 -28.487 1.00 56.28 87 LEU A O 1
ATOM 728 N N . PRO A 1 88 ? 10.273 -13.280 -30.394 1.00 47.97 88 PRO A N 1
ATOM 729 C CA . PRO A 1 88 ? 9.626 -12.292 -31.244 1.00 47.97 88 PRO A CA 1
ATOM 730 C C . PRO A 1 88 ? 8.123 -12.303 -30.958 1.00 47.97 88 PRO A C 1
ATOM 732 O O . PRO A 1 88 ? 7.529 -13.375 -30.820 1.00 47.97 88 PRO A O 1
ATOM 735 N N . GLU A 1 89 ? 7.521 -11.114 -30.876 1.00 52.50 89 GLU A N 1
ATOM 736 C CA . GLU A 1 89 ? 6.081 -10.929 -30.693 1.00 52.50 89 GLU A CA 1
ATOM 737 C C . GLU A 1 89 ? 5.297 -11.832 -31.655 1.00 52.50 89 GLU A C 1
ATOM 739 O O . GLU A 1 89 ? 5.271 -11.612 -32.869 1.00 52.50 89 GLU A O 1
ATOM 744 N N . GLN A 1 90 ? 4.635 -12.854 -31.113 1.00 47.03 90 GLN A N 1
ATOM 745 C CA . GLN A 1 90 ? 3.598 -13.579 -31.834 1.00 47.03 90 GLN A CA 1
ATOM 746 C C . GLN A 1 90 ? 2.409 -12.625 -31.986 1.00 47.03 90 GLN A C 1
ATOM 748 O O . GLN A 1 90 ? 1.542 -12.529 -31.115 1.00 47.03 90 GLN A O 1
ATOM 753 N N . LYS A 1 91 ? 2.412 -11.866 -33.087 1.00 44.34 91 LYS A N 1
ATOM 754 C CA . LYS A 1 91 ? 1.217 -11.198 -33.600 1.00 44.34 91 LYS A CA 1
ATOM 755 C C . LYS A 1 91 ? 0.151 -12.266 -33.854 1.00 44.34 91 LYS A C 1
ATOM 757 O O . LYS A 1 91 ? 0.433 -13.269 -34.505 1.00 44.34 91 LYS A O 1
ATOM 762 N N . LYS A 1 92 ? -1.033 -12.030 -33.287 1.00 36.88 92 LYS A N 1
ATOM 763 C CA . LYS A 1 92 ? -2.280 -12.723 -33.633 1.00 36.88 92 LYS A CA 1
ATOM 764 C C . LYS A 1 92 ? -2.539 -12.699 -35.135 1.00 36.88 92 LYS A C 1
ATOM 766 O O . LYS A 1 92 ? -2.204 -11.663 -35.755 1.00 36.88 92 LYS A O 1
#

Sequence (92 aa):
QRFQYVLIPCRKRLLRSEIRQYLRSLTINPNRIIDISYPARNILGLLVHTKYLTSVSLLLRKANTPILYDFNPTDPIHLRDPTYISLPEQKK

pLDDT: mean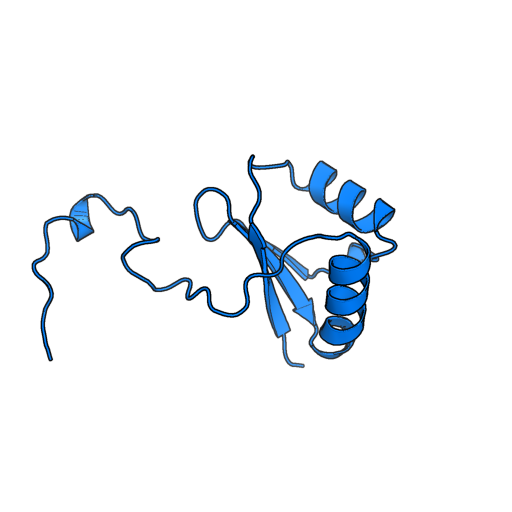 77.41, std 12.94, range [36.88, 89.62]

Organism: NCBI:txid60185